Protein AF-A0A4Q7CK27-F1 (afdb_monomer_lite)

Structure (mmCIF, N/CA/C/O backbone):
data_AF-A0A4Q7CK27-F1
#
_entry.id   AF-A0A4Q7CK27-F1
#
loop_
_atom_site.group_PDB
_atom_site.id
_atom_site.type_symbol
_atom_site.label_atom_id
_atom_site.label_alt_id
_atom_site.label_comp_id
_atom_site.label_asym_id
_atom_site.label_entity_id
_atom_site.label_seq_id
_atom_site.pdbx_PDB_ins_code
_atom_site.Cartn_x
_atom_site.Cartn_y
_atom_site.Cartn_z
_atom_site.occupancy
_atom_site.B_iso_or_equiv
_atom_site.auth_seq_id
_atom_site.auth_comp_id
_atom_site.auth_asym_id
_atom_site.auth_atom_id
_atom_site.pdbx_PDB_model_num
ATOM 1 N N . ALA A 1 1 ? -10.156 9.458 27.236 1.00 81.31 1 ALA A N 1
ATOM 2 C CA . ALA A 1 1 ? -11.489 9.163 26.665 1.00 81.31 1 ALA A CA 1
ATOM 3 C C . ALA A 1 1 ? -11.824 10.084 25.488 1.00 81.31 1 ALA A C 1
ATOM 5 O O . ALA A 1 1 ? -12.136 9.562 24.429 1.00 81.31 1 ALA A O 1
ATOM 6 N N . ILE A 1 2 ? -11.664 11.407 25.638 1.00 92.06 2 ILE A N 1
ATOM 7 C CA . ILE A 1 2 ? -12.010 12.435 24.630 1.00 92.06 2 ILE A CA 1
ATOM 8 C C . ILE A 1 2 ? -11.446 12.134 23.225 1.00 92.06 2 ILE A C 1
ATOM 10 O O . ILE A 1 2 ? -12.222 11.969 22.296 1.00 92.06 2 ILE A O 1
ATOM 14 N N . LYS A 1 3 ? -10.133 11.887 23.084 1.00 93.25 3 LYS A N 1
ATOM 15 C CA . LYS A 1 3 ? -9.505 11.556 21.782 1.00 93.25 3 LYS A CA 1
ATOM 16 C C . LYS A 1 3 ? -10.131 10.364 21.040 1.00 93.25 3 LYS A C 1
ATOM 18 O O . LYS A 1 3 ? -10.140 10.321 19.819 1.00 93.25 3 LYS A O 1
ATOM 23 N N . ARG A 1 4 ? -10.632 9.357 21.768 1.00 94.00 4 ARG A N 1
ATOM 24 C CA . ARG A 1 4 ? -11.307 8.202 21.147 1.00 94.00 4 ARG A CA 1
ATOM 25 C C . ARG A 1 4 ? -12.701 8.580 20.654 1.00 94.00 4 ARG A C 1
ATOM 27 O O . ARG A 1 4 ? -13.120 8.072 19.621 1.00 94.00 4 ARG A O 1
ATOM 34 N N . LEU A 1 5 ? -13.396 9.446 21.392 1.00 95.12 5 LEU A N 1
ATOM 35 C CA . LEU A 1 5 ? -14.714 9.940 21.012 1.00 95.12 5 LEU A CA 1
ATOM 36 C C . LEU A 1 5 ? -14.627 10.791 19.739 1.00 95.12 5 LEU A C 1
ATOM 38 O O . LEU A 1 5 ? -15.398 10.551 18.821 1.00 95.12 5 LEU A O 1
ATOM 42 N N . GLU A 1 6 ? -13.616 11.658 19.632 1.00 95.69 6 GLU A N 1
ATOM 43 C CA . GLU A 1 6 ? -13.354 12.472 18.432 1.00 95.69 6 GLU A CA 1
ATOM 44 C C . GLU A 1 6 ? -13.198 11.616 17.163 1.00 95.69 6 GLU A C 1
ATOM 46 O O . GLU A 1 6 ? -13.800 11.902 16.128 1.00 95.69 6 GLU A O 1
ATOM 51 N N . VAL A 1 7 ? -12.432 10.520 17.239 1.00 95.06 7 VAL A N 1
ATOM 52 C CA . VAL A 1 7 ? -12.259 9.597 16.103 1.00 95.06 7 VAL A CA 1
ATOM 53 C C . VAL A 1 7 ? -13.581 8.919 15.737 1.00 95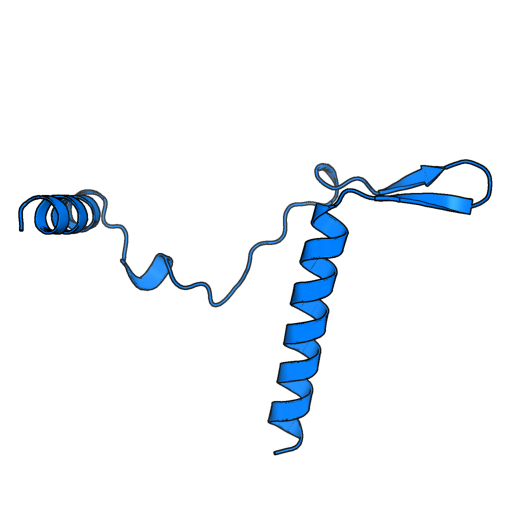.06 7 VAL A C 1
ATOM 55 O O . VAL A 1 7 ? -13.923 8.831 14.559 1.00 95.06 7 VAL A O 1
ATOM 58 N N . VAL A 1 8 ? -14.346 8.459 16.731 1.00 95.44 8 VAL A N 1
ATOM 59 C CA . VAL A 1 8 ? -15.640 7.798 16.498 1.00 95.44 8 VAL A CA 1
ATOM 60 C C . VAL A 1 8 ? -16.650 8.761 15.874 1.00 95.44 8 VAL A C 1
ATOM 62 O O . VAL A 1 8 ? -17.338 8.385 14.926 1.00 95.44 8 VAL A O 1
ATOM 65 N N . GLU A 1 9 ? -16.731 9.999 16.358 1.00 96.00 9 GLU A N 1
ATOM 66 C CA . GLU A 1 9 ? -17.612 11.024 15.792 1.00 96.00 9 GLU A CA 1
ATOM 67 C C . GLU A 1 9 ? -17.207 11.397 14.364 1.00 96.00 9 GLU A C 1
ATOM 69 O O . GLU A 1 9 ? -18.073 11.499 13.498 1.00 96.00 9 GLU A O 1
ATOM 74 N N . SER A 1 10 ? -15.907 11.493 14.072 1.00 95.75 10 SER A N 1
ATOM 75 C CA . SER A 1 10 ? -15.409 11.742 12.713 1.00 95.75 10 SER A CA 1
ATOM 76 C C . SER A 1 10 ? -15.849 10.658 11.717 1.00 95.75 10 SER A C 1
ATOM 78 O O . SER A 1 10 ? -16.355 10.971 10.634 1.00 95.75 10 SER A O 1
ATOM 80 N N . PHE A 1 11 ? -15.758 9.375 12.091 1.00 96.56 11 PHE A N 1
ATOM 81 C CA . PHE A 1 11 ? -16.277 8.278 11.261 1.00 96.56 11 PHE A CA 1
ATOM 82 C C . PHE A 1 11 ? -17.801 8.343 11.096 1.00 96.56 11 PHE A C 1
ATOM 84 O O . PHE A 1 11 ? -18.303 8.161 9.987 1.00 96.56 11 PHE A O 1
ATOM 91 N N . ARG A 1 12 ? -18.546 8.653 12.167 1.00 94.44 12 ARG A N 1
ATOM 92 C CA . ARG A 1 12 ? -20.013 8.778 12.107 1.00 94.44 12 ARG A CA 1
ATOM 93 C C . ARG A 1 12 ? -20.469 9.930 11.210 1.00 94.44 12 ARG A C 1
ATOM 95 O O . ARG A 1 12 ? -21.420 9.748 10.459 1.00 94.44 12 ARG A O 1
ATOM 102 N N . ASN A 1 13 ? -19.789 11.074 11.263 1.00 96.75 13 ASN A N 1
ATOM 103 C CA . ASN A 1 13 ? -20.157 12.277 10.511 1.00 96.75 13 ASN A CA 1
ATOM 104 C C . ASN A 1 13 ? -19.760 12.199 9.032 1.00 96.75 13 ASN A C 1
ATOM 106 O O . ASN A 1 13 ? -20.461 12.732 8.179 1.00 96.75 13 ASN A O 1
ATOM 110 N N . SER A 1 14 ? -18.645 11.535 8.717 1.00 96.56 14 SER A N 1
ATOM 111 C CA 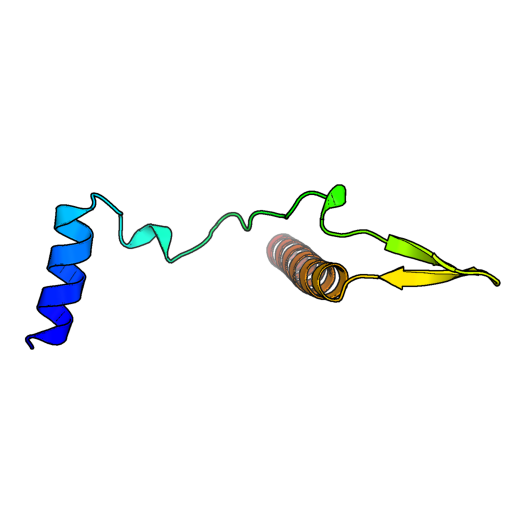. SER A 1 14 ? -18.162 11.393 7.336 1.00 96.56 14 SER A CA 1
ATOM 112 C C . SER A 1 14 ? -18.827 10.256 6.555 1.00 96.56 14 SER A C 1
ATOM 114 O O . SER A 1 14 ? -18.722 10.219 5.333 1.00 96.56 14 SER A O 1
ATOM 116 N N . GLY A 1 15 ? -19.474 9.302 7.234 1.00 95.50 15 GLY A N 1
ATOM 117 C CA . GLY A 1 15 ? -20.000 8.083 6.607 1.00 95.50 15 GLY A CA 1
ATOM 118 C C . GLY A 1 15 ? -18.914 7.074 6.207 1.00 95.50 15 GLY A C 1
ATOM 119 O O . GLY A 1 15 ? -19.226 6.010 5.664 1.00 95.50 15 GLY A O 1
ATOM 120 N N . ASN A 1 16 ? -17.646 7.377 6.498 1.00 96.50 16 ASN A N 1
ATOM 121 C CA . ASN A 1 16 ? -16.534 6.472 6.261 1.00 96.50 16 ASN A CA 1
ATOM 122 C C . ASN A 1 16 ? -16.671 5.237 7.153 1.00 96.50 16 ASN A C 1
ATOM 1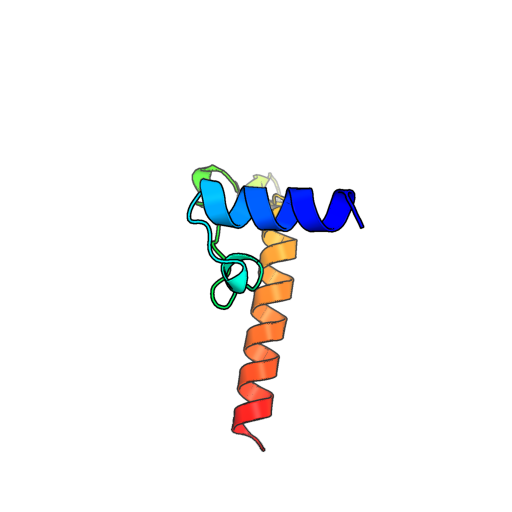24 O O . ASN A 1 16 ? -16.922 5.334 8.357 1.00 96.50 16 ASN A O 1
ATOM 128 N N . LYS A 1 17 ? -16.460 4.053 6.578 1.00 95.62 17 LYS A N 1
ATOM 129 C CA . LYS A 1 17 ? -16.460 2.811 7.354 1.00 95.62 17 LYS A CA 1
ATOM 130 C C . LYS A 1 17 ? -15.058 2.562 7.914 1.00 95.62 17 LYS A C 1
ATOM 132 O O . LYS A 1 17 ? -14.104 2.582 7.139 1.00 95.62 17 LYS A O 1
ATOM 137 N N . PRO A 1 18 ? -14.904 2.234 9.211 1.00 95.62 18 PRO A N 1
ATOM 138 C CA . PRO A 1 18 ? -13.599 1.880 9.773 1.00 95.62 18 PRO A CA 1
ATOM 139 C C . PRO A 1 18 ? -12.919 0.704 9.058 1.00 95.62 18 PRO A C 1
ATOM 141 O O . PRO A 1 18 ? -11.695 0.631 9.029 1.00 95.62 18 PRO A O 1
ATOM 144 N N . SER A 1 19 ? -13.699 -0.191 8.437 1.00 96.06 19 SER A N 1
ATOM 145 C CA . SER A 1 19 ? -13.174 -1.307 7.644 1.00 96.06 19 SER A CA 1
ATOM 146 C C . SER A 1 19 ? -12.339 -0.863 6.440 1.00 96.06 19 SER A C 1
ATOM 148 O O . SER A 1 19 ? -11.489 -1.625 6.006 1.00 96.06 19 SER A O 1
ATOM 150 N N . TRP A 1 20 ? -12.515 0.362 5.931 1.00 95.69 20 TRP A N 1
ATOM 151 C CA . TRP A 1 20 ? -11.718 0.899 4.819 1.00 95.69 20 TRP A CA 1
ATOM 152 C C . TRP A 1 20 ? -10.249 1.151 5.178 1.00 95.69 20 TRP A C 1
ATOM 154 O O . TRP A 1 20 ? -9.429 1.346 4.286 1.00 95.69 20 TRP A O 1
ATOM 164 N N . LEU A 1 21 ? -9.898 1.133 6.469 1.00 95.25 21 LEU A N 1
ATOM 165 C CA . LEU A 1 21 ? -8.504 1.182 6.916 1.00 95.25 21 LEU A CA 1
ATOM 166 C C . LEU A 1 21 ? -7.746 -0.124 6.632 1.00 95.25 21 LEU A C 1
ATOM 168 O O . LEU A 1 21 ? -6.517 -0.133 6.669 1.00 95.25 21 LEU A O 1
ATOM 172 N N . ILE A 1 22 ? -8.465 -1.220 6.376 1.00 96.31 22 ILE A N 1
ATOM 173 C CA . ILE A 1 22 ? -7.900 -2.531 6.058 1.00 96.31 22 ILE A CA 1
ATOM 174 C C . ILE A 1 22 ? -8.059 -2.747 4.551 1.00 96.31 22 ILE A C 1
ATOM 176 O O . ILE A 1 22 ? -9.159 -2.639 4.014 1.00 96.31 22 ILE A O 1
ATOM 180 N N . LEU A 1 23 ? -6.951 -3.020 3.863 1.00 96.75 23 LEU A N 1
ATOM 181 C CA . LEU A 1 23 ? -6.915 -3.118 2.405 1.00 96.75 23 LEU A CA 1
ATOM 182 C C . LEU A 1 23 ? -6.859 -4.577 1.948 1.00 96.75 23 LEU A C 1
ATOM 184 O O . LEU A 1 23 ? -5.863 -5.256 2.185 1.00 96.75 23 LEU A O 1
ATOM 188 N N . ASP A 1 24 ? -7.881 -5.009 1.210 1.00 96.00 24 ASP A N 1
ATOM 189 C CA . ASP A 1 24 ? -7.865 -6.288 0.482 1.00 96.00 24 ASP A CA 1
ATOM 190 C C . ASP A 1 24 ? -7.232 -6.144 -0.911 1.00 96.00 24 ASP A C 1
ATOM 192 O O . ASP A 1 24 ? -6.556 -7.044 -1.411 1.00 96.00 24 ASP A O 1
ATOM 196 N N . VAL A 1 25 ? -7.433 -4.983 -1.545 1.00 96.44 25 VAL A N 1
ATOM 197 C CA . VAL A 1 25 ? -6.908 -4.652 -2.874 1.00 96.44 25 VAL A CA 1
ATOM 198 C C . VAL A 1 25 ? -6.073 -3.383 -2.771 1.00 96.44 25 VAL A C 1
ATOM 200 O O . VAL A 1 25 ? -6.590 -2.306 -2.480 1.00 96.44 25 VAL A O 1
ATOM 203 N N . LEU A 1 26 ? -4.770 -3.508 -3.023 1.00 96.00 26 LEU A N 1
ATOM 204 C CA . LEU A 1 26 ? -3.853 -2.372 -3.051 1.00 96.00 26 LEU A CA 1
ATOM 205 C C . LEU A 1 26 ? -3.911 -1.687 -4.430 1.00 96.00 26 LEU A C 1
ATOM 207 O O . LEU A 1 26 ? -3.574 -2.333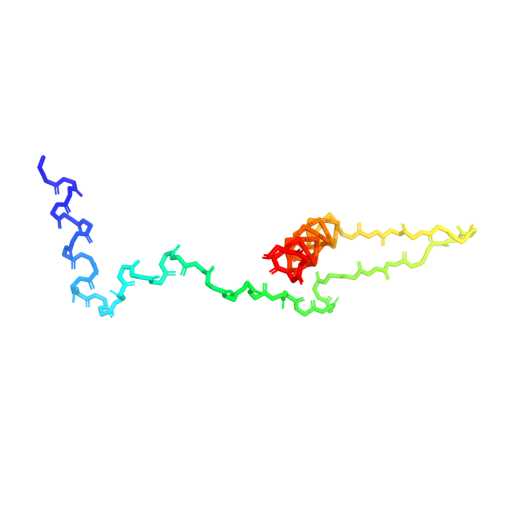 -5.427 1.00 96.00 26 LEU A O 1
ATOM 211 N N . PRO A 1 27 ? -4.287 -0.399 -4.524 1.00 96.19 27 PRO A N 1
ATOM 212 C CA . PRO A 1 27 ? -4.260 0.326 -5.789 1.00 96.19 27 PRO A CA 1
ATOM 213 C C . PRO A 1 27 ? -2.823 0.545 -6.284 1.00 96.19 27 PRO A C 1
ATOM 215 O O . PRO A 1 27 ? -1.899 0.812 -5.509 1.00 96.19 27 PRO A O 1
ATOM 218 N N . ILE A 1 28 ? -2.645 0.470 -7.603 1.00 95.81 28 ILE A N 1
ATOM 219 C CA . ILE A 1 28 ? -1.364 0.703 -8.272 1.00 95.81 28 ILE A CA 1
ATOM 220 C C . ILE A 1 28 ? -1.463 2.000 -9.070 1.00 95.81 28 ILE A C 1
ATOM 222 O O . ILE A 1 28 ? -2.345 2.151 -9.912 1.00 95.81 28 ILE A O 1
ATOM 226 N N . ILE A 1 29 ? -0.542 2.929 -8.811 1.00 94.56 29 ILE A N 1
ATOM 227 C CA . ILE A 1 29 ? -0.488 4.212 -9.519 1.00 94.56 29 ILE A CA 1
ATOM 228 C C . ILE A 1 29 ? -0.186 3.978 -11.016 1.00 94.56 29 ILE A C 1
ATOM 230 O O . ILE A 1 29 ? 0.638 3.106 -11.337 1.00 94.56 29 ILE A O 1
ATOM 234 N N . PRO A 1 30 ? -0.808 4.741 -11.936 1.00 94.19 30 PRO A N 1
ATOM 235 C CA . PRO A 1 30 ? -0.550 4.628 -13.369 1.00 94.19 30 PRO A CA 1
ATOM 236 C C . PRO A 1 30 ? 0.941 4.766 -13.741 1.00 94.19 30 PRO A C 1
ATOM 238 O O . PRO A 1 30 ? 1.698 5.444 -13.034 1.00 94.19 30 PRO A O 1
ATOM 241 N N . PRO A 1 31 ? 1.399 4.095 -14.812 1.00 90.50 31 PRO A N 1
ATOM 242 C CA . PRO A 1 31 ? 2.807 4.088 -15.213 1.00 90.50 31 PRO A CA 1
ATOM 243 C C . PRO A 1 31 ? 3.335 5.468 -15.626 1.00 90.50 31 PRO A C 1
ATOM 245 O O . PRO A 1 31 ? 4.525 5.721 -15.471 1.00 90.50 31 PRO A O 1
ATOM 248 N N . GLU A 1 32 ? 2.476 6.385 -16.074 1.00 89.81 32 GLU A N 1
ATOM 249 C CA . GLU A 1 32 ? 2.850 7.747 -16.478 1.00 89.81 32 GLU A CA 1
ATOM 250 C C . GLU A 1 32 ? 3.456 8.541 -15.311 1.00 89.81 32 GLU A C 1
ATOM 252 O O . GLU A 1 32 ? 4.363 9.345 -15.500 1.00 89.81 32 GLU A O 1
ATOM 257 N N . ILE A 1 33 ? 2.991 8.271 -14.086 1.00 89.12 33 ILE A N 1
ATOM 258 C CA . ILE A 1 33 ? 3.494 8.883 -12.844 1.00 89.12 33 ILE A CA 1
ATOM 259 C C . ILE A 1 33 ? 4.677 8.071 -12.274 1.00 89.12 33 ILE A C 1
ATOM 261 O O . ILE A 1 33 ? 5.385 8.522 -11.374 1.00 89.12 33 ILE A O 1
ATOM 265 N N . ARG A 1 34 ? 4.935 6.874 -12.817 1.00 90.25 34 ARG A N 1
ATOM 266 C CA . ARG A 1 34 ? 6.029 5.971 -12.423 1.00 90.25 34 ARG A CA 1
ATOM 267 C C . ARG A 1 34 ? 6.962 5.664 -13.598 1.00 90.25 34 ARG A C 1
ATOM 269 O O . ARG A 1 34 ? 7.149 4.486 -13.926 1.00 90.25 34 ARG A O 1
ATOM 276 N N . PRO A 1 35 ? 7.560 6.688 -14.233 1.00 85.56 35 PRO A N 1
ATOM 277 C CA . PRO A 1 35 ? 8.354 6.477 -15.427 1.00 85.56 35 PRO A CA 1
ATOM 278 C C . PRO A 1 35 ? 9.560 5.584 -15.125 1.00 85.56 35 PRO A C 1
ATOM 280 O O . PRO A 1 35 ? 10.222 5.694 -14.089 1.00 85.56 35 PRO A O 1
ATOM 283 N N . MET A 1 36 ? 9.836 4.693 -16.067 1.00 86.50 36 MET A N 1
ATOM 284 C CA . MET A 1 36 ? 11.074 3.939 -16.148 1.00 86.50 36 MET A CA 1
ATOM 285 C C . MET A 1 36 ? 11.807 4.460 -17.376 1.00 86.50 36 MET A C 1
ATOM 287 O O . MET A 1 36 ? 11.315 4.327 -18.494 1.00 86.50 36 MET A O 1
ATOM 291 N N . VAL A 1 37 ? 12.945 5.106 -17.158 1.00 85.50 37 VAL A N 1
ATOM 292 C CA . VAL A 1 37 ? 13.707 5.754 -18.226 1.00 85.50 37 VAL A CA 1
ATOM 293 C C . VAL A 1 37 ? 14.898 4.875 -18.558 1.00 85.50 37 VAL A C 1
ATOM 295 O O . VAL A 1 37 ? 15.694 4.528 -17.683 1.00 85.50 37 VAL A O 1
ATOM 298 N N . GLN A 1 38 ? 15.016 4.497 -19.826 1.00 85.25 38 GLN A N 1
ATOM 299 C CA . GLN A 1 38 ? 16.218 3.847 -20.322 1.00 85.25 38 GLN A CA 1
ATOM 300 C C . GLN A 1 38 ? 17.327 4.895 -20.462 1.00 85.25 38 GLN A C 1
ATOM 302 O O . GLN A 1 38 ? 17.118 5.953 -21.048 1.00 85.25 38 GLN A O 1
ATOM 307 N N . LEU A 1 39 ? 18.492 4.599 -19.897 1.00 86.81 39 LEU A N 1
ATOM 308 C CA . LEU A 1 39 ? 19.701 5.406 -19.997 1.00 86.81 39 LEU A CA 1
ATOM 309 C C . LEU A 1 39 ? 20.652 4.804 -21.037 1.00 86.81 39 LEU A C 1
ATOM 311 O O . LEU A 1 39 ? 20.562 3.618 -21.382 1.00 86.81 39 LEU A O 1
ATOM 315 N N . ASP A 1 40 ? 21.614 5.611 -21.477 1.00 87.75 40 ASP A N 1
ATOM 316 C CA . ASP A 1 40 ? 22.687 5.158 -22.356 1.00 87.75 40 ASP A CA 1
ATOM 317 C C . ASP A 1 40 ? 23.456 3.976 -21.743 1.00 87.75 40 ASP A C 1
ATOM 319 O O . ASP A 1 40 ? 23.673 3.883 -20.530 1.00 87.75 40 ASP A O 1
ATOM 323 N N . GLY A 1 41 ? 23.854 3.032 -22.599 1.00 84.12 41 GLY A N 1
ATOM 324 C CA . GLY A 1 41 ? 24.580 1.831 -22.178 1.00 84.12 41 GLY A CA 1
ATOM 325 C C . GLY A 1 41 ? 23.717 0.747 -21.516 1.00 84.12 41 GLY A C 1
ATOM 326 O O . GLY A 1 41 ? 24.257 -0.105 -20.814 1.00 84.12 41 GLY A O 1
ATOM 327 N N . GLY A 1 42 ? 22.392 0.759 -21.715 1.00 82.00 42 GLY A N 1
ATOM 328 C CA . GLY A 1 42 ? 21.494 -0.336 -21.307 1.00 82.00 42 GLY A CA 1
ATOM 329 C C . GLY A 1 42 ? 21.093 -0.331 -19.828 1.00 82.00 42 GLY A C 1
ATOM 330 O O . GLY A 1 42 ? 20.552 -1.317 -19.329 1.00 82.00 42 GLY A O 1
ATOM 331 N N . ARG A 1 43 ? 21.356 0.768 -19.114 1.00 81.31 43 ARG A N 1
ATOM 332 C CA . ARG A 1 43 ? 20.905 0.962 -17.731 1.00 81.31 43 ARG A CA 1
ATOM 333 C C . ARG A 1 43 ? 19.470 1.485 -17.717 1.00 81.31 43 ARG A C 1
ATOM 335 O O . ARG A 1 43 ? 19.043 2.161 -18.646 1.00 81.31 43 ARG A O 1
ATOM 342 N N . PHE A 1 44 ? 18.742 1.219 -16.640 1.00 82.00 44 PHE A N 1
ATOM 343 C CA . PHE A 1 44 ? 17.402 1.763 -16.431 1.00 82.00 44 PHE A CA 1
ATOM 344 C C . PHE A 1 44 ? 17.374 2.570 -15.138 1.00 82.00 44 PHE A C 1
ATOM 346 O O . PHE A 1 44 ? 17.775 2.071 -14.088 1.00 82.00 44 PHE A O 1
ATOM 353 N N . ALA A 1 45 ? 16.888 3.805 -15.214 1.00 77.25 45 ALA A N 1
ATOM 354 C CA . ALA A 1 45 ? 16.471 4.561 -14.046 1.00 77.25 45 ALA A CA 1
ATOM 355 C C . ALA A 1 45 ? 15.007 4.218 -13.755 1.00 77.25 45 ALA A C 1
ATOM 357 O O . ALA A 1 45 ? 14.141 4.347 -14.622 1.00 77.25 45 ALA A O 1
ATOM 358 N N . THR A 1 46 ? 14.728 3.762 -12.538 1.00 81.56 46 THR A N 1
ATOM 359 C CA . THR A 1 46 ? 13.372 3.460 -12.076 1.00 81.56 46 THR A CA 1
ATOM 360 C C . THR A 1 46 ? 13.042 4.308 -10.859 1.00 81.56 46 THR A C 1
ATOM 362 O O . THR A 1 46 ? 13.906 4.560 -10.025 1.00 81.56 46 THR A O 1
ATOM 365 N N . SER A 1 47 ? 11.781 4.718 -10.733 1.00 81.56 47 SER A N 1
ATOM 366 C CA . SER A 1 47 ? 11.253 5.240 -9.472 1.00 81.56 47 SER A CA 1
ATOM 367 C C . SER A 1 47 ? 11.319 4.165 -8.376 1.00 81.56 47 SER A C 1
ATOM 369 O O . SER A 1 47 ? 10.975 3.006 -8.641 1.00 81.56 47 SER A O 1
ATOM 371 N N . ASP A 1 48 ? 11.674 4.551 -7.143 1.00 88.00 48 ASP A N 1
ATOM 372 C CA . ASP A 1 48 ? 11.667 3.677 -5.952 1.00 88.00 48 ASP A CA 1
ATOM 373 C C . ASP A 1 48 ? 10.317 2.970 -5.757 1.00 88.00 48 ASP A C 1
ATOM 375 O O . ASP A 1 48 ? 10.238 1.826 -5.300 1.00 88.00 48 ASP A O 1
ATOM 379 N N . LEU A 1 49 ? 9.230 3.626 -6.171 1.00 92.00 49 LEU A N 1
ATOM 380 C CA . LEU A 1 49 ? 7.876 3.102 -6.062 1.00 92.00 49 LEU A CA 1
ATOM 381 C C . LEU A 1 49 ? 7.687 1.792 -6.848 1.00 92.00 49 LEU A C 1
ATOM 383 O O . LEU A 1 49 ? 6.973 0.895 -6.397 1.00 92.00 49 LEU A O 1
ATOM 387 N N . ASN A 1 50 ? 8.360 1.638 -7.993 1.00 92.56 50 ASN A N 1
ATOM 388 C CA . ASN A 1 50 ? 8.310 0.398 -8.772 1.00 92.56 50 ASN A CA 1
ATOM 389 C C . ASN A 1 50 ? 8.932 -0.776 -8.007 1.00 92.56 50 ASN A C 1
ATOM 391 O O . ASN A 1 50 ? 8.415 -1.894 -8.067 1.00 92.56 50 ASN A O 1
ATOM 395 N N . ASP A 1 51 ? 10.009 -0.529 -7.262 1.00 92.31 51 ASP A N 1
ATOM 396 C CA . ASP A 1 51 ? 10.687 -1.554 -6.472 1.00 92.31 51 ASP A CA 1
ATOM 39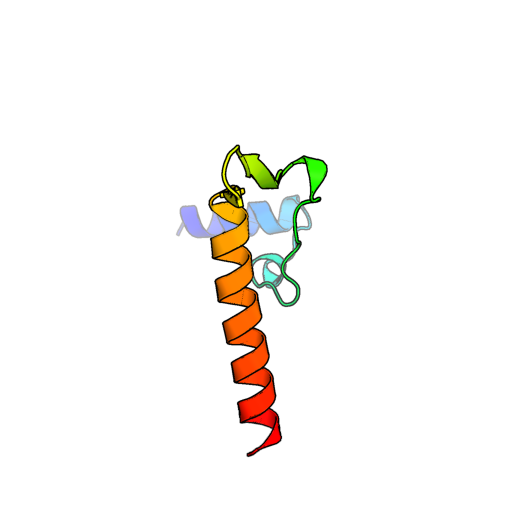7 C C . ASP A 1 51 ? 9.858 -1.960 -5.250 1.00 92.31 51 ASP A C 1
ATOM 399 O O . ASP A 1 51 ? 9.759 -3.152 -4.939 1.00 92.31 51 ASP A O 1
ATOM 403 N N . LEU A 1 52 ? 9.200 -0.998 -4.597 1.00 94.56 52 LEU A N 1
ATOM 404 C CA . LEU A 1 52 ? 8.269 -1.264 -3.497 1.00 94.56 52 LEU A CA 1
ATOM 405 C C . LEU A 1 52 ? 7.075 -2.108 -3.963 1.00 94.56 52 LEU A C 1
ATOM 407 O O . LEU A 1 52 ? 6.785 -3.142 -3.355 1.00 94.56 52 LEU A O 1
ATOM 411 N N . TYR A 1 53 ? 6.436 -1.742 -5.082 1.00 95.44 53 TYR A N 1
ATOM 412 C CA . TYR A 1 53 ? 5.351 -2.544 -5.656 1.00 95.44 53 TYR A CA 1
ATOM 413 C C . TYR A 1 53 ? 5.811 -3.958 -6.015 1.00 95.44 53 TYR A C 1
ATOM 415 O O . TYR A 1 53 ? 5.123 -4.930 -5.696 1.00 95.44 53 TYR A O 1
ATOM 423 N N . ARG A 1 54 ? 6.999 -4.103 -6.617 1.00 95.62 54 ARG A N 1
ATOM 424 C CA . ARG A 1 54 ? 7.548 -5.415 -6.986 1.00 95.62 54 ARG A CA 1
ATOM 425 C C . ARG A 1 54 ? 7.714 -6.329 -5.770 1.00 95.62 54 ARG A C 1
ATOM 427 O O . ARG A 1 54 ? 7.394 -7.513 -5.853 1.00 95.62 54 ARG A O 1
ATOM 434 N N . ARG A 1 55 ? 8.172 -5.796 -4.631 1.00 97.00 55 ARG A N 1
ATOM 435 C CA . ARG A 1 55 ? 8.318 -6.566 -3.380 1.00 97.00 55 ARG A CA 1
ATOM 436 C C . ARG A 1 55 ? 6.976 -7.087 -2.872 1.00 97.00 55 ARG A C 1
ATOM 438 O O . ARG A 1 55 ? 6.871 -8.277 -2.585 1.00 97.00 55 ARG A O 1
ATOM 445 N N . VAL A 1 56 ? 5.958 -6.228 -2.813 1.00 97.50 56 VAL A N 1
ATOM 446 C CA . VAL A 1 56 ? 4.607 -6.612 -2.366 1.00 97.50 56 VAL A CA 1
ATOM 447 C C . VAL A 1 56 ? 4.013 -7.681 -3.284 1.00 97.50 56 VAL A C 1
ATOM 449 O O . VAL A 1 56 ? 3.550 -8.716 -2.808 1.00 97.50 56 VAL A O 1
ATOM 452 N N . ILE A 1 57 ? 4.097 -7.484 -4.603 1.00 97.69 57 ILE A N 1
ATOM 453 C CA . ILE A 1 57 ? 3.584 -8.435 -5.600 1.00 97.69 57 ILE A CA 1
ATOM 454 C C . ILE A 1 57 ? 4.265 -9.802 -5.456 1.00 97.69 57 ILE A C 1
ATOM 456 O O . ILE A 1 57 ? 3.594 -10.835 -5.436 1.00 97.69 57 ILE A O 1
ATOM 460 N N . ASN A 1 58 ? 5.591 -9.826 -5.309 1.00 97.94 58 ASN A N 1
ATOM 461 C CA . ASN A 1 58 ? 6.343 -11.071 -5.161 1.00 97.94 58 ASN A CA 1
ATOM 462 C C . ASN A 1 58 ? 5.972 -11.827 -3.879 1.00 97.94 58 ASN A C 1
ATOM 464 O O . ASN A 1 58 ? 5.827 -13.050 -3.912 1.00 97.94 58 ASN A O 1
ATOM 468 N N . LEU A 1 59 ? 5.783 -11.114 -2.767 1.00 98.00 59 LEU A N 1
ATOM 469 C CA . LEU A 1 59 ? 5.344 -11.710 -1.506 1.00 98.00 59 LEU A CA 1
ATOM 470 C C . LEU A 1 59 ? 3.926 -12.277 -1.612 1.00 98.00 59 LEU A C 1
ATOM 472 O O . LEU A 1 59 ? 3.723 -13.431 -1.240 1.00 98.00 59 LEU A O 1
ATOM 476 N N . ASN A 1 60 ? 2.978 -11.534 -2.191 1.00 98.06 60 ASN A N 1
ATOM 477 C CA . ASN A 1 60 ? 1.611 -12.023 -2.398 1.00 98.06 60 ASN A CA 1
ATOM 478 C C . ASN A 1 60 ? 1.573 -13.262 -3.299 1.00 98.06 60 ASN A C 1
ATOM 480 O O . ASN A 1 60 ? 0.884 -14.235 -2.993 1.00 98.06 60 ASN A O 1
ATOM 484 N N . ASN A 1 61 ? 2.355 -13.273 -4.381 1.00 98.12 61 ASN A N 1
ATOM 485 C CA . ASN A 1 61 ? 2.446 -14.432 -5.266 1.00 98.12 61 ASN A CA 1
ATOM 486 C C . ASN A 1 61 ? 3.052 -15.648 -4.558 1.00 98.12 61 ASN A C 1
ATOM 488 O O . ASN A 1 61 ? 2.588 -16.773 -4.756 1.00 98.12 61 ASN A O 1
ATOM 492 N N . ARG A 1 62 ? 4.069 -15.438 -3.714 1.00 97.75 62 ARG A N 1
ATOM 493 C CA . ARG A 1 62 ? 4.652 -16.503 -2.894 1.00 97.75 62 ARG A CA 1
ATOM 494 C C . ARG A 1 62 ? 3.642 -17.036 -1.881 1.00 97.75 62 ARG A C 1
ATOM 496 O O . ARG A 1 62 ? 3.499 -18.2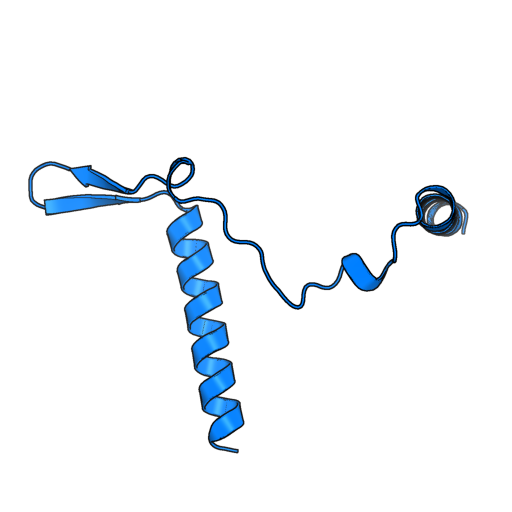50 -1.781 1.00 97.75 62 ARG A O 1
ATOM 503 N N . LEU A 1 63 ? 2.924 -16.159 -1.181 1.00 97.88 63 LEU A N 1
ATOM 504 C CA . LEU A 1 63 ? 1.879 -16.544 -0.233 1.00 97.88 63 LEU A CA 1
ATOM 505 C C . LEU A 1 63 ? 0.794 -17.378 -0.923 1.00 97.88 63 LEU A C 1
ATOM 507 O O . LEU A 1 63 ? 0.468 -18.461 -0.450 1.00 97.88 63 LEU A O 1
ATOM 511 N N . LYS A 1 64 ? 0.310 -16.933 -2.090 1.00 97.56 64 LYS A N 1
ATOM 512 C CA . LYS A 1 64 ? -0.692 -17.665 -2.877 1.00 97.56 64 LYS A CA 1
ATOM 513 C C . LYS A 1 64 ? -0.224 -19.072 -3.255 1.00 97.56 64 LYS A C 1
ATOM 515 O O . LYS A 1 64 ? -1.017 -20.003 -3.217 1.00 97.56 64 LYS A O 1
ATOM 520 N N . ARG A 1 65 ? 1.058 -19.240 -3.601 1.00 97.25 65 ARG A N 1
ATOM 521 C CA . ARG A 1 65 ? 1.642 -20.562 -3.884 1.00 97.25 65 ARG A CA 1
ATOM 522 C C . ARG A 1 65 ? 1.710 -21.440 -2.639 1.00 97.25 65 ARG A C 1
ATOM 524 O O . ARG A 1 65 ? 1.380 -22.611 -2.732 1.00 97.25 65 ARG A O 1
ATOM 531 N N . LEU A 1 66 ? 2.115 -20.891 -1.494 1.00 97.50 66 LEU A N 1
ATOM 532 C CA . LEU A 1 66 ? 2.185 -21.645 -0.237 1.00 97.50 66 LEU A CA 1
ATOM 533 C C . LEU A 1 66 ? 0.804 -22.144 0.203 1.00 97.50 66 LEU A C 1
ATOM 535 O O . LEU A 1 66 ? 0.679 -23.300 0.579 1.00 97.50 66 LEU A O 1
ATOM 539 N N . LEU A 1 67 ? -0.224 -21.302 0.081 1.00 97.00 67 LEU A N 1
ATOM 540 C CA . LEU A 1 67 ? -1.610 -21.668 0.393 1.00 97.00 67 LEU A CA 1
ATOM 541 C C . LEU A 1 67 ? -2.216 -22.690 -0.578 1.00 97.00 67 LEU A C 1
ATOM 543 O O . LEU A 1 67 ? -3.221 -23.295 -0.251 1.00 97.00 67 LEU A O 1
ATOM 547 N N . ALA A 1 68 ? -1.655 -22.848 -1.779 1.00 95.12 68 ALA A N 1
ATOM 548 C CA . ALA A 1 68 ? -2.111 -23.850 -2.744 1.00 95.12 68 ALA A CA 1
ATOM 549 C C . ALA A 1 68 ? -1.427 -25.216 -2.559 1.00 95.12 68 ALA A C 1
ATOM 551 O O . ALA A 1 68 ? -1.856 -26.197 -3.159 1.00 95.12 68 ALA A O 1
ATOM 552 N N . LEU A 1 69 ? -0.327 -25.261 -1.799 1.00 91.38 69 LEU A N 1
ATOM 553 C CA . LEU A 1 69 ? 0.449 -26.473 -1.528 1.00 91.38 69 LEU A CA 1
ATOM 554 C C . LEU A 1 69 ? 0.090 -27.129 -0.187 1.00 91.38 69 LEU A C 1
ATOM 556 O O . LEU A 1 69 ? 0.456 -28.286 0.014 1.00 91.38 69 LEU A O 1
ATOM 560 N N . GLY A 1 70 ? -0.552 -26.391 0.723 1.00 78.56 70 GLY A N 1
ATOM 561 C CA . GLY A 1 70 ? -1.078 -26.889 1.999 1.00 78.56 70 GLY A CA 1
ATOM 562 C C . GLY A 1 70 ? -2.587 -27.027 1.947 1.00 78.56 70 GLY A C 1
ATOM 563 O O . GLY A 1 70 ? -3.092 -27.958 2.606 1.00 78.56 70 GLY A O 1
#

Secondary structure (DSSP, 8-state):
-HHHHHHHHHHHHH---GGGGS-SS-----GGGS-EEEPGGG-EEE-HHHHHHHHHHHHHHHHHHHHHH-

Organism: NCBI:txid70255

Radius of gyration: 19.77 Å; chains: 1; bounding box: 45×39×49 Å

Foldseek 3Di:
DVVVVVVVVVCVVVVPDPCVVDDPDDDDDDCVVWDWDQDPPGDIDTDPSVVVVVVVVVVVVVVVVVVVVD

InterPro domains:
  IPR007080 RNA polymerase Rpb1, domain 1 [PF04997] (5-68)
  IPR045867 DNA-directed RNA polymerase, subunit beta-prime [PTHR19376] (2-68)

pLDDT: mean 92.6, std 5.56, range [77.25, 98.12]

Sequence (70 aa):
AIKRLEVVESFRNSGNKPSWLILDVLPIIPPEIRPMVQLDGGRFATSDLNDLYRRVINLNNRLKRLLALG